Protein 9RSV (pdb70)

Secondary structure (DSSP, 8-state):
-EEEEEE-TT--SHHHHHHHHHHHTTSTTEEEEEEETTTTEEEEEES--HHHHHHHHHTT---EEEEEEE-/--SEEEEEE-S-TTT-EEEEEEETT-EEEEEETTEEEEEE--STT----BTTSSPPPTTEEEEE-

B-factor: mean 36.36, std 14.82, range [18.12, 111.5]

Nearest PDB structures (foldseek):
  6fp6-assembly1_B  TM=8.651E-01  e=2.743E-04  Homo sapiens
  6fp6-assembly8_P  TM=8.668E-01  e=2.743E-04  Homo sapiens
  1jk9-assembly1_B  TM=8.628E-01  e=3.340E-04  Saccharomyces cerevisiae
  2roe-assembly1_A  TM=8.712E-01  e=4.638E-04  Thermus thermophilus
  2rsq-assembly1_A  TM=8.308E-01  e=4.953E-04  Homo sapiens

InterPro domains:
  IPR006121 Heavy metal-associated domain, HMA [PF00403] (7-64)
  IPR006121 Heavy metal-associated domain, HMA [PS50846] (4-67)
  IPR036163 Heavy metal-associated domain superfamily [SSF55008] (3-64)
  IPR051863 Heavy metal-associated isoprenylated plant [PTHR45811] (4-96)

Sequence (136 aa):
QQKVVLKVPTMTDEKTKQKAIEAVADIYGIDSIAADLKDNKMTIIGDMDTVEIAKKLRKIGKIDIVSVGPAPARFCVYYDGHLPATRVLLMYVRIGTTATITARGHEFEVEAKDQNCKVILTNGKQAPDWLAAEPY

Foldseek 3Di:
DKKWKKQQQQPQDDVLQVVLCVLCVPFPFWDDWDADNPRSIIITDTPGDVVSSVVSNVVVHDMDTPDMDHD/DFQWKWKWQADDPVDIHTFDTHGAPDWDWTADPNDIFIFHNHDQVRDTAGPVRDDDPPRMDIHTD

Radius of gyration: 14.05 Å; Cα contacts (8 Å, |Δi|>4): 307; chains: 2; bounding box: 32×38×35 Å

Organism: Oryza sativa subsp. japonica (NCBI:txid39947)

Structure (mmCIF, N/CA/C/O backbone):
data_9RSV
#
_entry.id   9RSV
#
_cell.length_a   93.665
_cell.length_b   93.665
_cell.length_c   72.873
_cell.angle_alpha   90
_cell.angle_beta   90
_cell.angle_gamma   120
#
_symmetry.space_group_name_H-M   'P 61 2 2'
#
loop_
_entity.id
_entity.type
_entity.pdbx_description
1 polymer 'Os03g0111400 protein'
2 polymer 'AVR-Pia protein'
3 non-polymer 'SULFATE ION'
4 water water
#
loop_
_atom_site.group_PDB
_atom_site.id
_atom_site.type_symbol
_atom_site.label_atom_id
_atom_site.label_alt_id
_atom_site.label_comp_id
_atom_site.label_asym_id
_atom_site.label_entity_id
_atom_site.label_seq_id
_atom_site.pdbx_PDB_ins_code
_atom_site.Cartn_x
_atom_site.Cartn_y
_atom_site.Cartn_z
_atom_site.occupancy
_atom_site.B_iso_or_equiv
_atom_site.auth_seq_id
_atom_site.auth_comp_id
_atom_site.auth_asym_id
_atom_site.auth_atom_id
_atom_site.pdbx_PDB_model_num
ATOM 1 N N . GLN A 1 5 ? -6.39 35.809 -12.475 1 57.034 3 GLN A N 1
ATOM 2 C CA . GLN A 1 5 ? -6.78 35.992 -11.039 1 54.149 3 GLN A CA 1
ATOM 3 C C . GLN A 1 5 ? -8.259 35.631 -10.799 1 48.776 3 GLN A C 1
ATOM 4 O O . GLN A 1 5 ? -9.194 36.336 -11.262 1 45.168 3 GLN A O 1
ATOM 18 N N . GLN A 1 6 ? -8.473 34.55 -10.021 1 33.446 4 GLN A N 1
ATOM 19 C CA . GLN A 1 6 ? -9.777 33.966 -9.95 1 27.904 4 GLN A CA 1
ATOM 20 C C . GLN A 1 6 ? -10.166 33.664 -8.508 1 29.572 4 GLN A C 1
ATOM 21 O O . GLN A 1 6 ? -9.3 33.453 -7.628 1 28.006 4 GLN A O 1
ATOM 35 N N . LYS A 1 7 ? -11.478 33.624 -8.309 1 24.861 5 LYS A N 1
ATOM 36 C CA . LYS A 1 7 ? -12.055 33.135 -7.054 1 23.836 5 LYS A CA 1
ATOM 37 C C . LYS A 1 7 ? -12.776 31.811 -7.318 1 29.395 5 LYS A C 1
ATOM 38 O O . LYS A 1 7 ? -13.532 31.735 -8.276 1 28.9 5 LYS A O 1
ATOM 57 N N . VAL A 1 8 ? -12.378 30.769 -6.623 1 24.374 6 VAL A N 1
ATOM 58 C CA . VAL A 1 8 ? -12.927 29.434 -6.732 1 25.8 6 VAL A CA 1
ATOM 59 C C . VAL A 1 8 ? -13.655 29.081 -5.435 1 28.72 6 VAL A C 1
ATOM 60 O O . 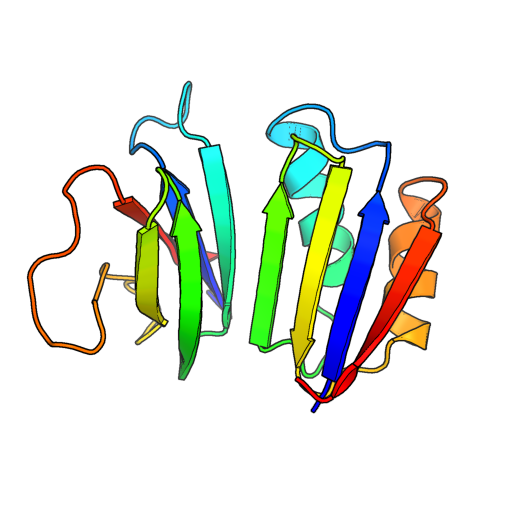VAL A 1 8 ? -13.031 29.073 -4.362 1 26.276 6 VAL A O 1
ATOM 73 N N . VAL A 1 9 ? -14.956 28.752 -5.547 1 27.498 7 VAL A N 1
ATOM 74 C CA . VAL A 1 9 ? -15.764 28.323 -4.41 1 25.187 7 VAL A CA 1
ATOM 75 C C . VAL A 1 9 ? -16.103 26.863 -4.558 1 29.666 7 VA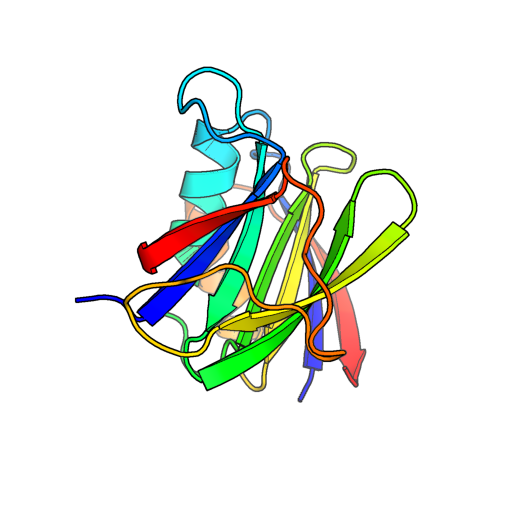L A C 1
ATOM 76 O O . VAL A 1 9 ? -16.587 26.458 -5.64 1 28.969 7 VAL A O 1
ATOM 89 N N . LEU A 1 10 ? -15.721 26.079 -3.547 1 26.511 8 LEU A N 1
ATOM 90 C CA . LEU A 1 10 ? -15.933 24.647 -3.514 1 23.972 8 LEU A CA 1
ATOM 91 C C . LEU A 1 10 ? -16.881 24.268 -2.375 1 31.61 8 LEU A C 1
ATOM 92 O O . LEU A 1 10 ? -16.99 24.956 -1.358 1 31.326 8 LEU A O 1
ATOM 108 N N . LYS A 1 11 ? -17.646 23.186 -2.577 1 27.075 9 LYS A N 1
ATOM 109 C CA . LYS A 1 11 ? -18.29 22.529 -1.439 1 28.331 9 LYS A CA 1
ATOM 110 C C . LYS A 1 11 ? -17.523 21.268 -1.13 1 28.784 9 LYS A C 1
ATOM 111 O O . LYS A 1 11 ? -17.249 20.481 -2.005 1 28.898 9 LYS A O 1
ATOM 130 N N . VAL A 1 12 ? -17.082 21.114 0.112 1 25.813 10 VAL A N 1
ATOM 131 C CA . VAL A 1 12 ? -16.166 20.049 0.497 1 26.203 10 VAL A CA 1
ATOM 132 C C . VAL A 1 12 ? -16.851 19.381 1.686 1 28.838 10 VAL A C 1
ATOM 133 O O . VAL A 1 12 ? -16.677 19.777 2.861 1 28.099 10 VAL A O 1
ATOM 146 N N . PRO A 1 13 ? -17.689 18.352 1.442 1 31.853 11 PRO A N 1
ATOM 147 C CA . PRO A 1 13 ? -18.561 17.87 2.51 1 32.714 11 PRO A CA 1
ATOM 148 C C . PRO A 1 13 ? -17.847 17.12 3.624 1 35.171 11 PRO A C 1
ATOM 149 O O . PRO A 1 13 ? -18.398 16.923 4.694 1 34.69 11 PRO A O 1
ATOM 160 N N . THR A 1 14 ? -16.59 16.744 3.427 1 32.743 12 THR A N 1
ATOM 161 C CA . THR A 1 14 ? -15.832 16.119 4.487 1 33.575 12 THR A CA 1
ATOM 162 C C . THR A 1 14 ? -15.391 17.114 5.548 1 31.98 12 THR A C 1
ATOM 163 O O . THR A 1 14 ? -14.945 16.7 6.613 1 31.226 12 THR A O 1
ATOM 174 N N . MET A 1 15 ? -15.523 18.43 5.305 1 31.115 13 MET A N 1
ATOM 175 C CA . MET A 1 15 ? -15.127 19.359 6.357 1 31.412 13 MET A CA 1
ATOM 176 C C . MET A 1 15 ? -16.258 19.423 7.384 1 30.507 13 MET A C 1
ATOM 177 O O . MET A 1 15 ? -17.206 20.167 7.155 1 31.953 13 MET A O 1
ATOM 191 N N . THR A 1 16 ? -16.061 18.747 8.527 1 28.134 14 THR A N 1
ATOM 192 C CA . THR A 1 16 ? -17.053 18.731 9.6 1 30.779 14 THR A CA 1
ATOM 193 C C . THR A 1 16 ? -16.519 19.218 10.935 1 32.043 14 THR A C 1
ATOM 194 O O . THR A 1 16 ? -17.311 19.447 11.862 1 32.567 14 THR A O 1
ATOM 205 N N . ASP A 1 17 ? -15.207 19.463 10.994 1 31.302 15 ASP A N 1
ATOM 206 C CA . ASP A 1 17 ? -14.61 19.93 12.242 1 33.532 15 ASP A CA 1
ATOM 207 C C . ASP A 1 17 ? -13.256 20.54 11.909 1 28.809 15 ASP A C 1
ATOM 208 O O . ASP A 1 17 ? -12.906 20.636 10.741 1 27.738 15 ASP A O 1
ATOM 217 N N . GLU A 1 18 ? -12.461 20.872 12.934 1 33.668 16 GLU A N 1
ATOM 218 C CA . GLU A 1 18 ? -11.229 21.608 12.663 1 33.472 16 GLU A CA 1
ATOM 219 C C . GLU A 1 18 ? -10.23 20.711 11.991 1 32.144 16 GLU A C 1
ATOM 220 O O . GLU A 1 18 ? -9.519 21.113 11.067 1 28.456 16 GLU A O 1
ATOM 232 N N . LYS A 1 19 ? -10.155 19.45 12.417 1 30.036 17 LYS A N 1
ATOM 233 C CA . LYS A 1 19 ? -9.191 18.549 11.836 1 32.763 17 LYS A CA 1
ATOM 234 C C . LYS A 1 19 ? -9.459 18.293 10.348 1 32.425 17 LYS A C 1
ATOM 235 O O . LYS A 1 19 ? -8.546 18.247 9.554 1 30.87 17 LYS A O 1
ATOM 254 N N . THR A 1 20 ? -10.715 18.06 9.992 1 30.509 18 THR A N 1
ATOM 255 C CA . THR A 1 20 ? -11.025 17.766 8.587 1 32.924 18 THR A CA 1
ATOM 256 C C . THR A 1 20 ? -10.992 19.01 7.698 1 27.52 18 THR A C 1
ATOM 257 O O . THR A 1 20 ? -10.69 18.891 6.511 1 29.117 18 THR A O 1
ATOM 268 N N . LYS A 1 21 ? -11.289 20.188 8.246 1 29.334 19 LYS A N 1
ATOM 269 C CA . LYS A 1 21 ? -11.04 21.449 7.549 1 29.82 19 LYS A CA 1
ATOM 270 C C . LYS A 1 21 ? -9.56 21.606 7.188 1 31.385 19 LYS A C 1
ATOM 271 O O . LYS A 1 21 ? -9.179 21.898 6.057 1 29.362 19 LYS A O 1
ATOM 290 N N . GLN A 1 22 ? -8.698 21.3 8.169 1 29.382 20 GLN A N 1
ATOM 291 C CA . GLN A 1 22 ? -7.264 21.433 7.961 1 29.067 20 GLN A CA 1
ATOM 292 C C . GLN A 1 22 ? -6.752 20.412 6.948 1 31.158 20 GLN A C 1
ATOM 293 O O . GLN A 1 22 ? -5.907 20.753 6.127 1 33.443 20 GLN A O 1
ATOM 307 N N . LYS A 1 23 ? -7.25 19.173 7.001 1 31.686 21 LYS A N 1
ATOM 308 C CA . LYS A 1 23 ? -6.858 18.176 6.016 1 35.955 21 LYS A CA 1
ATOM 309 C C . LYS A 1 23 ? -7.192 18.645 4.607 1 33.334 21 LYS A C 1
ATOM 310 O O . LYS A 1 23 ? -6.4 18.417 3.677 1 34.695 21 LYS A O 1
ATOM 329 N N . ALA A 1 24 ? -8.412 19.183 4.436 1 29.54 22 ALA A N 1
ATOM 330 C CA . ALA A 1 24 ? -8.826 19.661 3.12 1 27.788 22 ALA A CA 1
ATOM 331 C C . ALA A 1 24 ? -7.908 20.766 2.624 1 28.485 22 ALA A C 1
ATOM 332 O O . ALA A 1 24 ? -7.519 20.785 1.467 1 29.271 22 ALA A O 1
ATOM 339 N N . ILE A 1 25 ? -7.608 21.745 3.5 1 27.944 23 ILE A N 1
ATOM 340 C CA . ILE A 1 25 ? -6.729 22.831 3.114 1 30.126 23 ILE A CA 1
ATOM 341 C C . ILE A 1 25 ? -5.345 22.328 2.762 1 29.006 23 ILE A C 1
ATOM 342 O O . ILE A 1 25 ? -4.787 22.755 1.751 1 28.939 23 ILE A O 1
ATOM 358 N N . GLU A 1 26 ? -4.846 21.349 3.527 1 36.094 24 GLU A N 1
ATOM 359 C CA . GLU A 1 26 ? -3.498 20.824 3.277 1 37.276 24 GLU A CA 1
ATOM 360 C C . GLU A 1 26 ? -3.406 20.174 1.902 1 42.706 24 GLU A C 1
ATOM 361 O O . GLU A 1 26 ? -2.35 20.228 1.279 1 37.518 24 GLU A O 1
ATOM 373 N N . ALA A 1 27 ? -4.496 19.579 1.393 1 35.693 25 ALA A N 1
ATOM 374 C CA . ALA A 1 27 ? -4.459 18.939 0.095 1 37.408 25 ALA A CA 1
ATOM 375 C C . ALA A 1 27 ? -4.247 19.946 -1.026 1 33.17 25 ALA A C 1
ATOM 376 O O . ALA A 1 27 ? -3.809 19.574 -2.114 1 34.518 25 ALA A O 1
ATOM 383 N N . VAL A 1 28 ? -4.631 21.212 -0.819 1 30.198 26 VAL A N 1
ATOM 384 C CA . VAL A 1 28 ? -4.532 22.186 -1.882 1 29.631 26 VAL A CA 1
ATOM 385 C C . VAL A 1 28 ? -3.413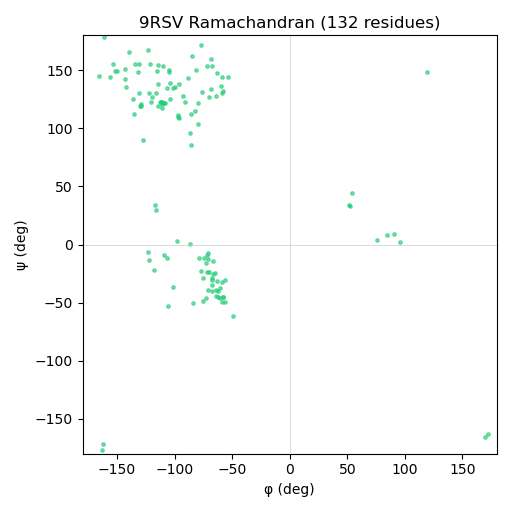 23.184 -1.568 1 26.534 26 VAL A C 1
ATOM 386 O O . VAL A 1 28 ? -3.019 23.953 -2.447 1 26.972 26 VAL A O 1
ATOM 399 N N . ALA A 1 29 ? -2.815 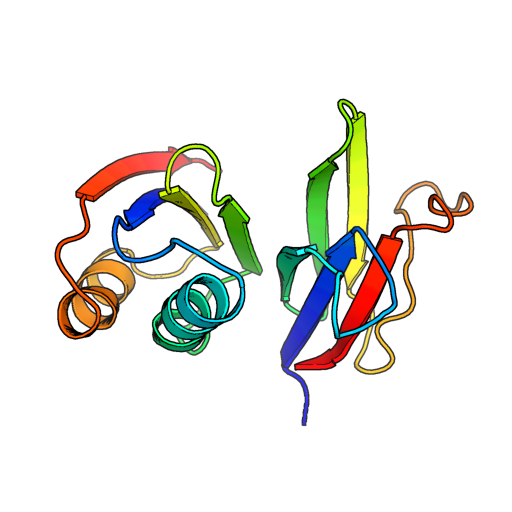23.182 -0.359 1 27.123 27 ALA A N 1
ATOM 400 C CA . ALA A 1 29 ? -1.977 24.352 -0.009 1 29.96 27 ALA A CA 1
ATOM 401 C C . ALA A 1 29 ? -0.629 24.444 -0.761 1 28.321 27 ALA A C 1
ATOM 402 O O . ALA A 1 29 ? -0.061 25.544 -0.819 1 30.969 27 ALA A O 1
ATOM 409 N N . ASP A 1 30 ? -0.244 23.411 -1.495 1 30.699 28 ASP A N 1
ATOM 410 C CA . ASP A 1 30 ? 0.947 23.478 -2.308 1 29.815 28 ASP A CA 1
ATOM 411 C C . ASP A 1 30 ? 0.735 23.792 -3.774 1 30.973 28 ASP A C 1
ATOM 412 O O . ASP A 1 30 ? 1.677 23.826 -4.55 1 29.372 28 ASP A O 1
ATOM 421 N N . ILE A 1 31 ? -0.488 24.034 -4.163 1 28.744 29 ILE A N 1
ATOM 422 C CA . ILE A 1 31 ? -0.792 24.363 -5.526 1 30.625 29 ILE A CA 1
ATOM 423 C C . ILE A 1 31 ? -0.249 25.741 -5.823 1 29.203 29 ILE A C 1
ATOM 424 O O . ILE A 1 31 ? -0.601 26.756 -5.189 1 25.747 29 ILE A O 1
ATOM 440 N N . TYR A 1 32 ? 0.554 25.833 -6.899 1 26.895 30 TYR A N 1
ATOM 441 C CA . TYR A 1 32 ? 1.101 27.123 -7.33 1 28.203 30 TYR A CA 1
ATOM 442 C C . TYR A 1 32 ? 0.02 28.137 -7.676 1 27.131 30 TYR A C 1
ATOM 443 O O . TYR A 1 32 ? -0.993 27.852 -8.354 1 28.552 30 TYR A O 1
ATOM 461 N N . GLY A 1 33 ? 0.252 29.342 -7.204 1 26.962 31 GLY A N 1
ATOM 462 C CA . GLY A 1 33 ? -0.46 30.566 -7.485 1 27.488 31 GLY A CA 1
ATOM 463 C C . GLY A 1 33 ? -1.636 30.866 -6.532 1 25.269 31 GLY A C 1
ATOM 464 O O . GLY A 1 33 ? -2.264 31.903 -6.688 1 27.442 31 GLY A O 1
ATOM 468 N N . ILE A 1 34 ? -1.777 30.1 -5.469 1 24.648 32 ILE A N 1
ATOM 469 C CA . ILE A 1 34 ? -2.801 30.399 -4.441 1 25.404 32 ILE A CA 1
ATOM 470 C C . ILE A 1 34 ? -2.341 31.573 -3.57 1 24.499 32 ILE A C 1
ATOM 471 O O . ILE A 1 34 ? -1.213 31.535 -3.067 1 28.517 32 ILE A O 1
ATOM 487 N N . ASP A 1 35 ? -3.222 32.527 -3.387 1 23.778 33 ASP A N 1
ATOM 488 C CA . ASP A 1 35 ? -2.995 33.602 -2.475 1 23.894 33 ASP A CA 1
ATOM 489 C C . ASP A 1 35 ? -3.746 33.414 -1.158 1 26.958 33 ASP A C 1
ATOM 490 O O . ASP A 1 35 ? -3.231 33.784 -0.092 1 27.304 33 ASP A O 1
ATOM 499 N N . SER A 1 36 ? -4.976 32.854 -1.189 1 21.68 34 SER A N 1
ATOM 500 C CA . SER A 1 36 ? -5.698 32.622 0.057 1 23.514 34 SER A CA 1
ATOM 501 C C . SER A 1 36 ? -6.618 31.42 -0.084 1 24.985 34 SER A C 1
ATOM 502 O O . SER A 1 36 ? -7.076 31.115 -1.19 1 24.408 34 SER A O 1
ATOM 510 N N . ILE A 1 37 ? -6.806 30.764 1.051 1 23.355 35 ILE A N 1
ATOM 511 C CA . ILE A 1 37 ? -7.702 29.612 1.147 1 22.609 35 ILE A CA 1
ATOM 512 C C . ILE A 1 37 ? -8.523 29.779 2.411 1 25.46 35 ILE A C 1
ATOM 513 O O . ILE A 1 37 ? -7.972 29.779 3.519 1 25.429 35 ILE A O 1
ATOM 529 N N . ALA A 1 38 ? -9.835 30.015 2.281 1 24.928 36 ALA A N 1
ATOM 530 C CA . ALA A 1 38 ? -10.728 30.133 3.387 1 24.646 36 ALA A CA 1
ATOM 531 C C . ALA A 1 38 ? -11.545 28.866 3.463 1 25.964 36 ALA A C 1
ATOM 532 O O . ALA A 1 38 ? -11.801 28.224 2.447 1 26.347 36 ALA A O 1
ATOM 539 N N . ALA A 1 39 ? -11.909 28.502 4.677 1 26.102 37 ALA A N 1
ATOM 540 C CA . ALA A 1 39 ? -12.796 27.358 4.841 1 28.082 37 ALA A CA 1
ATOM 541 C C . ALA A 1 39 ? -13.776 27.602 5.962 1 32.9 37 ALA A C 1
ATOM 542 O O . ALA A 1 39 ? -13.392 28.019 7.028 1 31.445 37 ALA A O 1
ATOM 549 N N . ASP A 1 40 ? -15.036 27.265 5.723 1 26.54 38 ASP A N 1
ATOM 550 C CA . ASP A 1 40 ? -16.066 27.476 6.713 1 27.201 38 ASP A CA 1
ATOM 551 C C . ASP A 1 40 ? -16.881 26.203 6.882 1 28.952 38 ASP A C 1
ATOM 552 O O . ASP A 1 40 ? -17.337 25.609 5.915 1 28.783 38 ASP A O 1
ATOM 561 N N . LEU A 1 41 ? -17.055 25.807 8.142 1 28.338 39 LEU A N 1
ATOM 562 C CA . LEU A 1 41 ? -17.798 24.592 8.44 1 30.177 39 LEU A CA 1
ATOM 563 C C . LEU A 1 41 ? -19.249 24.813 8.075 1 35.14 39 LEU A C 1
ATOM 564 O O . LEU A 1 41 ? -19.884 23.851 7.635 1 37.868 39 LEU A O 1
ATOM 580 N N . LYS A 1 42 ? -19.672 26.071 8.153 1 35.612 40 LYS A N 1
ATOM 581 C CA . LYS A 1 42 ? -21.076 26.413 8.053 1 52.46 40 LYS A CA 1
ATOM 582 C C . LYS A 1 42 ? -21.73 25.756 6.842 1 47.9 40 LYS A C 1
ATOM 583 O O . LYS A 1 42 ? -22.7 25.015 7.037 1 58.311 40 LYS A O 1
ATOM 602 N N . ASP A 1 43 ? -21.271 26.065 5.621 1 43.762 41 ASP A N 1
ATOM 603 C CA . ASP A 1 43 ? -21.83 25.459 4.411 1 42.99 41 ASP A CA 1
ATOM 604 C C . ASP A 1 43 ? -20.764 24.615 3.709 1 30.417 41 ASP A C 1
ATOM 605 O O . ASP A 1 43 ? -20.778 24.417 2.486 1 30.772 41 ASP A O 1
ATOM 614 N N . ASN A 1 44 ? -19.836 24.066 4.483 1 29.214 42 ASN A N 1
ATOM 615 C CA . ASN A 1 44 ? -18.781 23.192 3.985 1 29.328 42 ASN A CA 1
ATOM 616 C C . ASN A 1 44 ? -18.057 23.866 2.816 1 29.461 42 ASN A C 1
ATOM 617 O O . ASN A 1 44 ? -17.666 23.193 1.882 1 29.312 42 ASN A O 1
ATOM 628 N N . LYS A 1 45 ? -17.943 25.204 2.903 1 28.899 43 LYS A N 1
ATOM 629 C CA . LYS A 1 45 ? -17.445 26.044 1.827 1 29.222 43 LYS A CA 1
ATOM 630 C C . LYS A 1 45 ? -15.945 26.304 1.921 1 26.555 43 LYS A C 1
ATOM 631 O O . LYS A 1 45 ? -15.457 26.738 2.951 1 26.526 43 LYS A O 1
ATOM 650 N N . MET A 1 46 ? -15.247 26.037 0.828 1 25.339 44 MET A N 1
ATOM 651 C CA . MET A 1 46 ? -13.829 26.406 0.698 1 27.121 44 MET A CA 1
ATOM 652 C C . MET A 1 46 ? -13.714 27.41 -0.419 1 29.659 44 MET A C 1
ATOM 653 O O . MET A 1 46 ? -14.273 27.227 -1.518 1 26.441 44 MET A O 1
ATOM 667 N N . THR A 1 47 ? -13.023 28.515 -0.156 1 24.436 45 THR A N 1
ATOM 668 C CA . THR A 1 47 ? -12.862 29.578 -1.112 1 24.028 45 THR A CA 1
ATOM 669 C C . THR A 1 47 ? -11.366 29.777 -1.372 1 25.681 45 THR A C 1
ATOM 670 O O . THR A 1 47 ? -10.618 30.054 -0.44 1 23.265 45 THR A O 1
ATOM 681 N N . ILE A 1 48 ? -10.968 29.653 -2.657 1 23.662 46 ILE A N 1
ATOM 682 C CA . ILE A 1 48 ? -9.561 29.766 -3.026 1 26.247 46 ILE A CA 1
ATOM 683 C C . ILE A 1 48 ? -9.426 30.93 -3.991 1 27.612 46 ILE A C 1
ATOM 684 O O . ILE A 1 48 ? -10.144 31.049 -4.986 1 26.108 46 ILE A O 1
ATOM 700 N N . ILE A 1 49 ? -8.508 31.868 -3.681 1 22.568 47 ILE A N 1
ATOM 701 C CA . ILE A 1 49 ? -8.287 33.002 -4.54 1 25.253 47 ILE A CA 1
ATOM 702 C C . ILE A 1 49 ? -6.837 33.066 -4.984 1 28.508 47 ILE A C 1
ATOM 703 O O . ILE A 1 49 ? -5.963 32.789 -4.189 1 26.551 47 ILE A O 1
ATOM 719 N N . GLY A 1 50 ? -6.589 33.227 -6.279 1 25.621 48 GLY A N 1
ATOM 720 C CA . GLY A 1 50 ? -5.236 33.228 -6.762 1 26.316 48 GLY A CA 1
ATOM 721 C C . GLY A 1 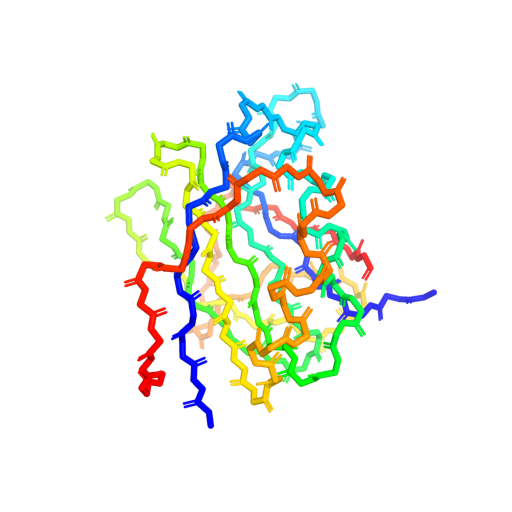50 ? -5.227 33.168 -8.282 1 26.672 48 GLY A C 1
ATOM 722 O O . GLY A 1 50 ? -6.29 33.321 -8.871 1 30.276 48 GLY A O 1
ATOM 726 N N . ASP A 1 51 ? -4.062 32.876 -8.804 1 31.47 49 ASP A N 1
ATOM 727 C CA . ASP A 1 51 ? -3.958 32.653 -10.261 1 32.056 49 ASP A CA 1
ATOM 728 C C . ASP A 1 51 ? -3.511 31.233 -10.529 1 36.085 49 ASP A C 1
ATOM 729 O O . ASP A 1 51 ? -2.822 30.994 -11.521 1 43.16 49 ASP A O 1
ATOM 738 N N . MET A 1 52 ? -3.954 30.314 -9.67 1 32.043 50 MET A N 1
ATOM 739 C CA . MET A 1 52 ? -3.732 28.898 -9.709 1 30.676 50 MET A CA 1
ATOM 740 C C . MET A 1 52 ? -4.633 28.268 -10.754 1 39.211 50 MET A C 1
ATOM 741 O O . MET A 1 52 ? -5.605 28.867 -11.18 1 36.616 50 MET A O 1
ATOM 755 N N . ASP A 1 53 ? -4.38 26.997 -10.981 1 35.156 51 ASP A N 1
ATOM 756 C CA . ASP A 1 53 ? -5.133 26.22 -11.958 1 39.642 51 ASP A CA 1
ATOM 757 C C . ASP A 1 53 ? -6.229 25.439 -11.246 1 35.085 51 ASP A C 1
ATOM 758 O O . ASP A 1 53 ? -5.973 24.527 -10.464 1 34.851 51 ASP A O 1
ATOM 767 N N . THR A 1 54 ? -7.491 25.824 -11.502 1 34.074 52 THR A N 1
ATOM 768 C CA . THR A 1 54 ? -8.602 25.183 -10.849 1 31.997 52 THR A CA 1
ATOM 769 C C . THR A 1 54 ? -8.623 23.692 -11.132 1 33.879 52 THR A C 1
ATOM 770 O O . THR A 1 54 ? -9.052 22.92 -10.317 1 33.675 52 THR A O 1
ATOM 781 N N . VAL A 1 55 ? -8.156 23.272 -12.328 1 33.282 53 VAL A N 1
ATOM 782 C CA . VAL A 1 55 ? -8.15 21.84 -12.571 1 38.078 53 VAL A CA 1
ATOM 783 C C . VAL A 1 55 ? -7.281 21.083 -11.57 1 34.153 53 VAL A C 1
ATOM 784 O O . VAL A 1 55 ? -7.627 19.968 -11.132 1 36.139 53 VAL A O 1
ATOM 797 N N . GLU A 1 56 ? -6.128 21.684 -11.185 1 36.579 54 GLU A N 1
ATOM 798 C CA . GLU A 1 56 ? -5.294 21.061 -10.154 1 32.239 54 GLU A CA 1
ATOM 799 C C . GLU A 1 56 ? -6.013 21.001 -8.79 1 31.866 54 GLU A C 1
ATOM 800 O O . GLU A 1 56 ? -5.918 20.044 -8.038 1 31.946 54 GLU A O 1
ATOM 812 N N . ILE A 1 57 ? -6.756 22.075 -8.467 1 33.029 55 ILE A N 1
ATOM 813 C CA . ILE A 1 57 ? -7.507 22.13 -7.217 1 31.57 55 ILE A CA 1
ATOM 814 C C . ILE A 1 57 ? -8.463 20.926 -7.14 1 33.771 55 ILE A C 1
ATOM 815 O O . ILE A 1 57 ? -8.491 20.235 -6.118 1 36.279 55 ILE A O 1
ATOM 831 N N . ALA A 1 58 ? -9.207 20.73 -8.236 1 37.406 56 ALA A N 1
ATOM 832 C CA . ALA A 1 58 ? -10.186 19.64 -8.29 1 38.431 56 ALA A CA 1
ATOM 833 C C . ALA A 1 58 ? -9.488 18.279 -8.165 1 34.817 56 ALA A C 1
ATOM 834 O O . ALA A 1 58 ? -9.851 17.502 -7.282 1 43.592 56 ALA A O 1
ATOM 841 N N . LYS A 1 59 ? -8.374 18.123 -8.911 1 36.055 57 LYS A N 1
ATOM 842 C CA . LYS A 1 59 ? -7.629 16.879 -8.907 1 42.703 57 LYS A CA 1
ATOM 843 C C . LYS A 1 59 ? -7.165 16.559 -7.488 1 44.706 57 LYS A C 1
ATOM 844 O O . LYS A 1 59 ? -7.396 15.468 -6.969 1 42.217 57 LYS A O 1
ATOM 863 N N . LYS A 1 60 ? -6.553 17.553 -6.817 1 38.522 58 LYS A N 1
ATOM 864 C CA . LYS A 1 60 ? -6.029 17.288 -5.494 1 38.792 58 LYS A CA 1
ATOM 865 C C . LYS A 1 60 ? -7.143 17.022 -4.486 1 38.288 58 LYS A C 1
ATOM 866 O O . LYS A 1 60 ? -6.931 16.28 -3.557 1 44.196 58 LYS A O 1
ATOM 885 N N . LEU A 1 61 ? -8.299 17.665 -4.588 1 40.705 59 LEU A N 1
ATOM 886 C CA . LEU A 1 61 ? -9.29 17.425 -3.554 1 37.421 59 LEU A CA 1
ATOM 887 C C . LEU A 1 61 ? -10.063 16.107 -3.727 1 47.325 59 LEU A C 1
ATOM 888 O O . LEU A 1 61 ? -10.694 15.64 -2.784 1 41.69 59 LEU A O 1
ATOM 904 N N . ARG A 1 62 ? -9.947 15.437 -4.871 1 66.253 60 ARG A N 1
ATOM 905 C CA . ARG A 1 62 ? -10.752 14.236 -5.076 1 60.958 60 ARG A CA 1
ATOM 906 C C . ARG A 1 62 ? -10.281 13.092 -4.178 1 64.826 60 ARG A C 1
ATOM 907 O O . ARG A 1 62 ? -11.094 12.272 -3.752 1 56.202 60 ARG A O 1
ATOM 928 N N . LYS A 1 63 ? -9.022 13.14 -3.744 1 55.55 61 LYS A N 1
ATOM 929 C CA . LYS A 1 63 ? -8.454 12.141 -2.866 1 58.809 61 LYS A CA 1
ATOM 930 C C . LYS A 1 63 ? -9.05 12.294 -1.469 1 59.408 61 LYS A C 1
ATOM 931 O O . LYS A 1 63 ? -9.07 11.36 -0.693 1 77.043 61 LYS A O 1
ATOM 950 N N . ILE A 1 64 ? -9.539 13.481 -1.146 1 51.87 62 ILE A N 1
ATOM 951 C CA . ILE A 1 64 ? -10.186 13.775 0.114 1 51.222 62 ILE A CA 1
ATOM 952 C C . ILE A 1 64 ? -11.595 13.186 0.124 1 55.801 62 ILE A C 1
ATOM 953 O O . ILE A 1 64 ? -12.033 12.606 1.112 1 62.526 62 ILE A O 1
ATOM 969 N N . GLY A 1 65 ? -12.358 13.442 -0.94 1 46.551 63 GLY A N 1
ATOM 970 C CA . GLY A 1 65 ? -13.768 13.116 -0.894 1 49.566 63 GLY A CA 1
ATOM 971 C C . GLY A 1 65 ? -14.451 13.664 -2.126 1 42.494 63 GLY A C 1
ATOM 972 O O . GLY A 1 65 ? -13.767 13.979 -3.083 1 46.711 63 GLY A O 1
ATOM 976 N N . LYS A 1 66 ? -15.776 13.762 -2.07 1 42.418 64 LYS A N 1
ATOM 977 C CA . LYS A 1 66 ? -16.568 14.197 -3.2 1 50.242 64 LYS A CA 1
ATOM 978 C C . LYS A 1 66 ? -16.838 15.677 -3.056 1 52.977 64 LYS A C 1
ATOM 979 O O . LYS A 1 66 ? -17.609 16.084 -2.214 1 66.534 64 LYS A O 1
ATOM 998 N N . ILE A 1 67 ? -16.198 16.46 -3.894 1 38.515 65 ILE A N 1
ATOM 999 C CA . ILE A 1 67 ? -16.296 17.896 -3.774 1 37.097 65 ILE A CA 1
ATOM 1000 C C . ILE A 1 67 ? -17.1 18.395 -4.959 1 38.389 65 ILE A C 1
ATOM 1001 O O . ILE A 1 67 ? -17.145 17.709 -6 1 37.428 65 ILE A O 1
ATOM 1017 N N . ASP A 1 68 ? -17.762 19.542 -4.782 1 30.721 66 ASP A N 1
ATOM 1018 C CA . ASP A 1 68 ? -18.429 20.227 -5.887 1 33.377 66 ASP A CA 1
ATOM 1019 C C . ASP A 1 68 ? -17.756 21.561 -6.169 1 33.149 66 ASP A C 1
ATOM 1020 O O . ASP A 1 68 ? -17.442 22.3 -5.238 1 29.184 66 ASP A O 1
ATOM 1029 N N . ILE A 1 69 ? -17.59 21.883 -7.462 1 30.641 67 ILE A N 1
ATOM 1030 C CA . ILE A 1 69 ? -17.221 23.236 -7.838 1 28.294 67 ILE A CA 1
ATOM 1031 C C . ILE A 1 69 ? -18.488 24.063 -7.862 1 33.675 67 ILE A C 1
ATOM 1032 O O . ILE A 1 69 ? -19.338 23.833 -8.71 1 34.685 67 ILE A O 1
ATOM 1048 N N . VAL A 1 70 ? -18.613 25.06 -6.982 1 26.858 68 VAL A N 1
ATOM 1049 C CA . VAL A 1 70 ? -19.762 25.919 -6.928 1 30.344 68 VAL A CA 1
ATOM 1050 C C . VAL A 1 70 ? -19.625 27.048 -7.929 1 32.542 68 VAL A C 1
ATOM 1051 O O . VAL A 1 70 ? -20.534 27.327 -8.701 1 30.291 68 VAL A O 1
ATOM 1064 N N . SER A 1 71 ? -18.502 27.756 -7.927 1 28.915 69 SER A N 1
ATOM 1065 C CA . SER A 1 71 ? -18.274 28.853 -8.814 1 26.151 69 SER A CA 1
ATOM 1066 C C . SER A 1 71 ? -16.781 29.006 -9.092 1 26.181 69 SER A C 1
ATOM 1067 O O . SER A 1 71 ? -15.893 28.739 -8.262 1 26.002 69 SER A O 1
ATOM 1075 N N . VAL A 1 72 ? -16.507 29.493 -10.273 1 24.916 70 VAL A N 1
ATOM 1076 C CA . VAL A 1 72 ? -15.22 29.968 -10.686 1 26.421 70 VAL A CA 1
ATOM 1077 C C . VAL A 1 72 ? -15.474 31.278 -11.441 1 33.509 70 VAL A C 1
ATOM 1078 O O . VAL A 1 72 ? -16.236 31.367 -12.426 1 26.844 70 VAL A O 1
ATOM 1091 N N . GLY A 1 73 ? -14.816 32.345 -11.016 1 29.737 71 GLY A N 1
ATOM 1092 C CA . GLY A 1 73 ? -14.985 33.611 -11.69 1 30.883 71 GLY A CA 1
ATOM 1093 C C . GLY A 1 73 ? -13.86 34.58 -11.372 1 42.261 71 GLY A C 1
ATOM 1094 O O . GLY A 1 73 ? -12.941 34.242 -10.633 1 33.2 71 GLY A O 1
ATOM 1098 N N . PRO A 1 74 ? -13.86 35.8 -11.948 1 44.131 72 PRO A N 1
ATOM 1099 C CA . PRO A 1 74 ? -12.901 36.812 -11.5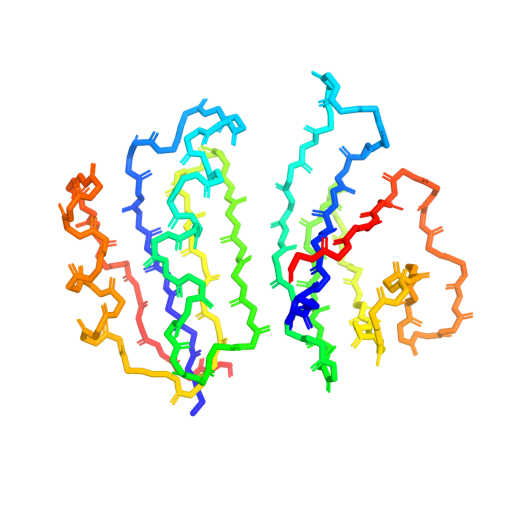59 1 41.778 72 PRO A CA 1
ATOM 1100 C C . PRO A 1 74 ? -12.952 37.006 -10.067 1 32.13 72 PRO A C 1
ATOM 1101 O O . PRO A 1 74 ? -14.01 37.035 -9.424 1 39.69 72 PRO A O 1
ATOM 1112 N N . ALA A 1 75 ? -11.756 37.262 -9.518 1 40.692 73 ALA A N 1
ATOM 1113 C CA . ALA A 1 75 ? -11.607 37.621 -8.111 1 44.725 73 ALA A CA 1
ATOM 1114 C C . ALA A 1 75 ? -12.246 38.995 -7.821 1 52.898 73 ALA A C 1
ATOM 1115 O O . ALA A 1 75 ? -12.147 39.896 -8.709 1 55.241 73 ALA A O 1
ATOM 1123 N N . PRO B 2 6 ? 9.96 25.715 6.563 1 67.284 21 PRO B N 1
ATOM 1124 C CA . PRO B 2 6 ? 9.753 27.158 6.717 1 62.988 21 PRO B CA 1
ATOM 1125 C C . PRO B 2 6 ? 8.476 27.635 6.012 1 52.427 21 PRO B C 1
ATOM 1126 O O . PRO B 2 6 ? 8.032 27.07 5.015 1 45.842 21 PRO B O 1
ATOM 1138 N N . ALA B 2 7 ? 7.94 28.761 6.489 1 41.028 22 ALA B N 1
ATOM 1139 C CA . ALA B 2 7 ? 6.506 29.025 6.3 1 36.236 22 ALA B CA 1
ATOM 1140 C C . ALA B 2 7 ? 6.23 29.589 4.919 1 32.962 22 ALA B C 1
ATOM 1141 O O . ALA B 2 7 ? 6.998 30.438 4.412 1 32.528 22 ALA B O 1
ATOM 1148 N N . ARG B 2 8 ? 5.003 29.286 4.395 1 29.763 23 ARG B N 1
ATOM 1149 C CA . ARG B 2 8 ? 4.526 29.88 3.158 1 26.589 23 ARG B CA 1
ATOM 1150 C C . ARG B 2 8 ? 3.246 30.723 3.348 1 25.219 23 ARG B C 1
ATOM 1151 O O . ARG B 2 8 ? 2.996 31.561 2.522 1 28.759 23 ARG B O 1
ATOM 1172 N N . PHE B 2 9 ? 2.522 30.44 4.433 1 25.294 24 PHE B N 1
ATOM 1173 C CA . PHE B 2 9 ? 1.26 31.09 4.76 1 25.251 24 PHE B CA 1
ATOM 1174 C C . PHE B 2 9 ? 1.258 31.572 6.197 1 22.51 24 PHE B C 1
ATOM 1175 O O . PHE B 2 9 ? 1.945 31.006 7.072 1 25.68 24 PHE B O 1
ATOM 1192 N N . CYS B 2 10 ? 0.432 32.579 6.414 1 22.067 25 CYS B N 1
ATOM 1193 C CA . CYS B 2 10 ? -0.053 32.851 7.764 1 23.259 25 CYS B CA 1
ATOM 1194 C C . CYS B 2 10 ? -1.459 32.294 7.831 1 24.456 25 CYS B C 1
ATOM 1195 O O . CYS B 2 10 ? -2.262 32.519 6.937 1 23.542 25 CYS B O 1
ATOM 1203 N N . VAL B 2 11 ? -1.702 31.607 8.921 1 22.742 26 VAL B N 1
ATOM 1204 C CA . VAL B 2 11 ? -2.959 30.96 9.194 1 22.801 26 VAL B CA 1
ATOM 1205 C C . VAL B 2 11 ? -3.669 31.725 10.29 1 23.534 26 VAL B C 1
ATOM 1206 O O . VAL B 2 11 ? -3.141 31.9 11.401 1 23.392 26 VAL B O 1
ATOM 1219 N N . TYR B 2 12 ? -4.875 32.189 9.959 1 22.229 27 TYR B N 1
ATOM 1220 C CA . TYR B 2 12 ? -5.664 33.005 10.866 1 22.428 27 TYR B CA 1
ATOM 1221 C C . TYR B 2 12 ? -6.809 32.232 11.507 1 23.369 27 TYR B C 1
ATOM 1222 O O . TYR B 2 12 ? -7.462 31.413 10.841 1 23.29 27 TYR B O 1
ATOM 1240 N N . TYR B 2 13 ? -7.013 32.477 12.797 1 21.907 28 TYR B N 1
ATOM 1241 C CA . TYR B 2 13 ? -7.996 31.822 13.617 1 22.181 28 TYR B CA 1
ATOM 1242 C C . TYR B 2 13 ? -8.8 32.823 14.417 1 23.955 28 TYR B C 1
ATOM 1243 O O . TYR B 2 13 ? -8.347 33.897 14.781 1 22.572 28 TYR B O 1
ATOM 1261 N N . ASP B 2 14 ? -10.055 32.478 14.659 1 23.55 29 ASP B N 1
ATOM 1262 C CA . ASP B 2 14 ? -10.884 33.051 15.693 1 21.91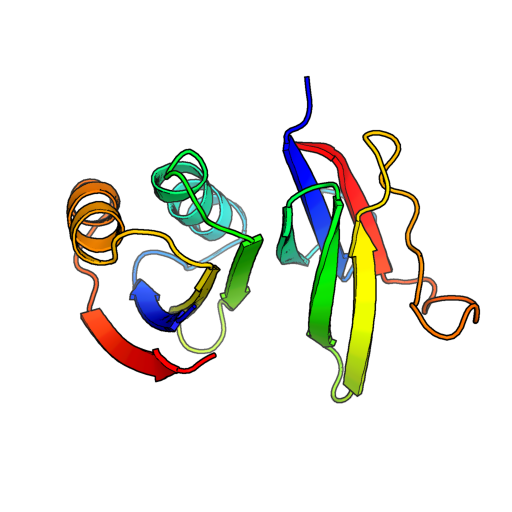5 29 ASP B CA 1
ATOM 1263 C C . ASP B 2 14 ? -10.638 32.273 16.987 1 24.048 29 ASP B C 1
ATOM 1264 O O . ASP B 2 14 ? -11.1 31.128 17.131 1 24.909 29 ASP B O 1
ATOM 1273 N N . GLY B 2 15 ? -9.751 32.817 17.819 1 26.599 30 GLY B N 1
ATOM 1274 C CA . GLY B 2 15 ? -9.389 32.188 19.076 1 25.805 30 GLY B CA 1
ATOM 1275 C C . GLY B 2 15 ? -7.91 31.87 19.095 1 27.419 30 GLY B C 1
ATOM 1276 O O . GLY B 2 15 ? -7.354 31.561 18.082 1 24.523 30 GLY B O 1
ATOM 1280 N N . HIS B 2 16 ? -7.284 31.91 20.281 1 23.721 31 HIS B N 1
ATOM 1281 C CA . HIS B 2 16 ? -5.855 31.599 20.42 1 23.685 31 HIS B CA 1
ATOM 1282 C C . HIS B 2 16 ? -5.573 30.252 21.06 1 25.952 31 HIS B C 1
ATOM 1283 O O . HIS B 2 16 ? -4.411 29.777 21.015 1 27.587 31 HIS B O 1
ATOM 1298 N N . LEU B 2 17 ? -6.586 29.612 21.64 1 25.896 32 LEU B N 1
ATOM 1299 C CA . LEU B 2 17 ? -6.35 28.333 22.336 1 30.113 32 LEU B CA 1
ATOM 1300 C C . LEU B 2 17 ? -6.543 27.193 21.366 1 30.965 32 LEU B C 1
ATOM 1301 O O . LEU B 2 17 ? -7.643 27.033 20.811 1 30.137 32 LEU B O 1
ATOM 1317 N N . PRO B 2 18 ? -5.522 26.34 21.18 1 30.383 33 PRO B N 1
ATOM 1318 C CA . PRO B 2 18 ? -5.581 25.317 20.152 1 31.57 33 PRO B CA 1
ATOM 1319 C C . PRO B 2 18 ? -6.796 24.417 20.311 1 30.151 33 PRO B C 1
ATOM 1320 O O . PRO B 2 18 ? -7.433 24.091 19.308 1 33.243 33 PRO B O 1
ATOM 1331 N N . ALA B 2 19 ? -7.246 24.21 21.558 1 34.832 34 ALA B N 1
ATOM 1332 C CA . ALA B 2 19 ? -8.371 23.307 21.795 1 39.126 34 ALA B CA 1
ATOM 1333 C C . ALA B 2 19 ? -9.683 23.838 21.233 1 40.059 34 ALA B C 1
ATOM 1334 O O . ALA B 2 19 ? -10.548 23.03 20.948 1 38.079 34 ALA B O 1
ATOM 1341 N N . THR B 2 20 ? -9.888 25.162 21.169 1 34.451 35 THR B N 1
ATOM 1342 C CA . THR B 2 20 ? -11.194 25.718 20.882 1 29.963 35 THR B CA 1
ATOM 1343 C C . THR B 2 20 ? -11.154 26.636 19.629 1 28.206 35 THR B C 1
ATOM 1344 O O . THR B 2 20 ? -12.221 27.098 19.229 1 31.627 35 THR B O 1
ATOM 1355 N N . ARG B 2 21 ? -9.976 27.03 19.129 1 27.992 36 ARG B N 1
ATOM 1356 C CA . ARG B 2 21 ? -9.902 28.06 18.078 1 26.103 36 ARG B CA 1
ATOM 1357 C C . ARG B 2 21 ? -10.504 27.49 16.794 1 27.896 36 ARG B C 1
ATOM 1358 O O . ARG B 2 21 ? -10.513 26.273 16.547 1 29.728 36 ARG B O 1
ATOM 1379 N N . VAL B 2 22 ? -10.992 28.422 16 1 25.76 37 VAL B N 1
ATOM 1380 C CA . VAL B 2 22 ? -11.62 28.101 14.719 1 25.712 37 VAL B CA 1
ATOM 1381 C C . VAL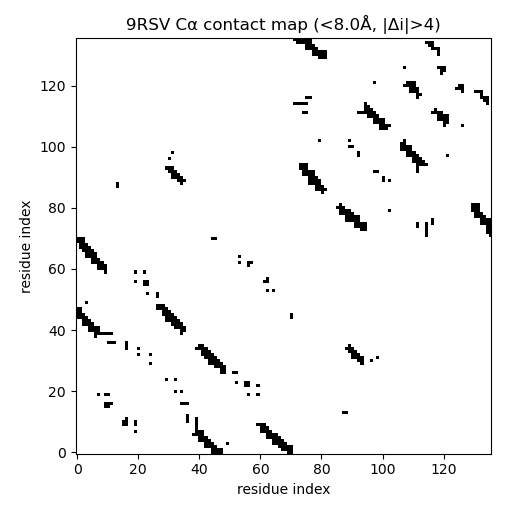 B 2 22 ? -10.778 28.676 13.596 1 22.762 37 VAL B C 1
ATOM 1382 O O . VAL B 2 22 ? -10.58 29.927 13.539 1 25.482 37 VAL B O 1
ATOM 1395 N N . LEU B 2 23 ? -10.285 27.811 12.734 1 23.245 38 LEU B N 1
ATOM 1396 C CA . LEU B 2 23 ? -9.471 28.246 11.613 1 25.235 38 LEU B CA 1
ATOM 1397 C C . LEU B 2 23 ? -10.314 29.017 10.606 1 27.023 38 LEU B C 1
ATOM 1398 O O . LEU B 2 23 ? -11.432 28.609 10.24 1 27.07 38 LEU B O 1
ATOM 1414 N N . LEU B 2 24 ? -9.797 30.156 10.16 1 24.611 39 LEU B N 1
ATOM 1415 C CA . LEU B 2 24 ? -10.516 31.033 9.275 1 22.344 39 LEU B CA 1
ATOM 1416 C C . LEU B 2 24 ? -9.956 30.948 7.856 1 25.697 39 LEU B C 1
ATOM 1417 O O . LEU B 2 24 ? -10.691 30.761 6.867 1 23.55 39 LEU B O 1
ATOM 1433 N N . MET B 2 25 ? -8.638 31.134 7.709 1 23.522 40 MET B N 1
ATOM 1434 C CA . MET B 2 25 ? -8.083 31.353 6.384 1 23.751 40 MET B CA 1
ATOM 1435 C C . MET B 2 25 ? -6.564 31.187 6.406 1 24.57 40 MET B C 1
ATOM 1436 O O . MET B 2 25 ? -5.916 31.555 7.369 1 26.716 40 MET B O 1
ATOM 1450 N N . TYR B 2 26 ? -6.042 30.662 5.316 1 21.696 41 TYR B N 1
ATOM 1451 C CA . TYR B 2 26 ? -4.621 30.69 5.039 1 23.853 41 TYR B CA 1
ATOM 1452 C C . TYR B 2 26 ? -4.386 31.827 4.076 1 26.689 41 TYR B C 1
ATOM 1453 O O . TYR B 2 26 ? -5.082 31.992 3.063 1 24.927 41 TYR B O 1
ATOM 1471 N N . VAL B 2 27 ? -3.352 32.627 4.314 1 24.757 42 VAL B N 1
ATOM 1472 C CA . VAL B 2 27 ? -3.013 33.782 3.506 1 23.436 42 VAL B CA 1
ATOM 1473 C C . VAL B 2 27 ? -1.548 33.696 3.141 1 25.632 42 VAL B C 1
ATOM 1474 O O . VAL B 2 27 ? -0.654 33.583 4.006 1 23.362 42 VAL B O 1
ATOM 1487 N N . ARG B 2 28 ? -1.286 33.66 1.832 1 22.779 43 ARG B N 1
ATOM 1488 C CA . ARG B 2 28 ? 0.089 33.547 1.385 1 24.683 43 ARG B CA 1
ATOM 1489 C C . ARG B 2 28 ? 0.964 34.712 1.889 1 23.857 43 ARG B C 1
ATOM 1490 O O . ARG B 2 28 ? 0.615 35.881 1.796 1 24.584 43 ARG B O 1
ATOM 1511 N N . ILE B 2 29 ? 2.131 34.353 2.467 1 25.021 44 ILE B N 1
ATOM 1512 C CA . ILE B 2 29 ? 3.011 35.407 2.948 1 28.757 44 ILE B CA 1
ATOM 1513 C C . ILE B 2 29 ? 3.381 36.348 1.803 1 26.329 44 ILE B C 1
ATOM 1514 O O . ILE B 2 29 ? 3.736 35.912 0.682 1 29.216 44 ILE B O 1
ATOM 1530 N N . GLY B 2 30 ? 3.266 37.652 2.054 1 27.49 45 GLY B N 1
ATOM 1531 C CA . GLY B 2 30 ? 3.479 38.67 1.059 1 31.412 45 GLY B CA 1
ATOM 1532 C C . GLY B 2 30 ? 2.197 39.162 0.378 1 32.538 45 GLY B C 1
ATOM 1533 O O . GLY B 2 30 ? 2.265 39.977 -0.525 1 34.576 45 GLY B O 1
ATOM 1537 N N . THR B 2 31 ? 1.045 38.659 0.791 1 26.34 46 THR B N 1
ATOM 1538 C CA . THR B 2 31 ? -0.242 39.114 0.294 1 27.865 46 THR B CA 1
ATOM 1539 C C . THR B 2 31 ? -1.173 39.597 1.396 1 29.438 46 THR B C 1
ATOM 1540 O O . THR B 2 31 ? -0.898 39.371 2.598 1 27.261 46 THR B O 1
ATOM 1551 N N . THR B 2 32 ? -2.264 40.27 0.966 1 27.535 47 THR B N 1
ATOM 1552 C CA . THR B 2 32 ? -3.309 40.721 1.828 1 27.642 47 THR B CA 1
ATOM 1553 C C . THR B 2 32 ? -4.59 39.959 1.454 1 30.235 47 THR B C 1
ATOM 1554 O O . THR B 2 32 ? -4.768 39.516 0.322 1 25.609 47 THR B O 1
ATOM 1565 N N . ALA B 2 33 ? -5.477 39.829 2.405 1 26.261 48 ALA B N 1
ATOM 1566 C CA . ALA B 2 33 ? -6.736 39.089 2.217 1 24.709 48 ALA B CA 1
ATOM 1567 C C . ALA B 2 33 ? -7.796 39.608 3.166 1 28.267 48 ALA B C 1
ATOM 1568 O O . ALA B 2 33 ? -7.471 40.151 4.223 1 26.841 48 ALA B O 1
ATOM 1575 N N . THR B 2 34 ? -9.068 39.428 2.802 1 25.473 49 THR B N 1
ATOM 1576 C CA . THR B 2 34 ? -10.11 39.953 3.631 1 23.972 49 THR B CA 1
ATOM 1577 C C . THR B 2 34 ? -10.78 38.761 4.276 1 24.953 49 THR B C 1
ATOM 1578 O O . THR B 2 34 ? -11.33 37.906 3.617 1 26.557 49 THR B O 1
ATOM 1589 N N . ILE B 2 35 ? -10.771 38.757 5.586 1 25.412 50 ILE B N 1
ATOM 1590 C CA . ILE B 2 35 ? -11.423 37.739 6.377 1 25.988 50 ILE B CA 1
ATOM 1591 C C . ILE B 2 35 ? -12.8 38.223 6.807 1 26.956 50 ILE B C 1
ATOM 1592 O O . ILE B 2 35 ? -12.943 39.351 7.227 1 28.346 50 ILE B O 1
ATOM 1608 N N . THR B 2 36 ? -13.83 37.348 6.745 1 25.77 51 THR B N 1
ATOM 1609 C CA . THR B 2 36 ? -15.127 37.688 7.268 1 26.294 51 THR B CA 1
ATOM 1610 C C . THR B 2 36 ? -15.348 36.828 8.499 1 28.391 51 THR B C 1
ATOM 1611 O O . THR B 2 36 ? -15.26 35.621 8.391 1 32.68 51 THR B O 1
ATOM 1622 N N . ALA B 2 37 ? -15.557 37.465 9.626 1 28.421 52 ALA B N 1
ATOM 1623 C CA . ALA B 2 37 ? -15.746 36.769 10.901 1 28.331 52 ALA B CA 1
ATOM 1624 C C . ALA B 2 37 ? -16.516 37.684 11.807 1 26.874 52 ALA B C 1
ATOM 1625 O O . ALA B 2 37 ? -16.329 38.913 11.809 1 29.48 52 ALA B O 1
ATOM 1632 N N . ARG B 2 38 ? -17.385 37.062 12.613 1 30.845 53 ARG B N 1
ATOM 1633 C CA . ARG B 2 38 ? -18.206 37.772 13.57 1 31.078 53 ARG B CA 1
ATOM 1634 C C . ARG B 2 38 ? -19.002 38.935 12.956 1 28.601 53 ARG B C 1
ATOM 1635 O O . ARG B 2 38 ? -19.203 39.957 13.6 1 30.043 53 ARG B O 1
ATOM 1656 N N . GLY B 2 39 ? -19.397 38.755 11.703 1 33.308 54 GLY B N 1
ATOM 1657 C CA . GLY B 2 39 ? -20.275 39.738 11.093 1 37.072 54 GLY B CA 1
ATOM 1658 C C . GLY B 2 39 ? -19.534 40.925 10.499 1 35.827 54 GLY B C 1
ATOM 1659 O O . GLY B 2 39 ? -20.158 41.869 10.009 1 33.638 54 GLY B O 1
ATOM 1663 N N . HIS B 2 40 ? -18.198 40.873 10.436 1 30.13 55 HIS B N 1
ATOM 1664 C CA . HIS B 2 40 ? -17.439 42.018 9.979 1 28.349 55 HIS B CA 1
ATOM 1665 C C . HIS B 2 40 ? -16.297 41.506 9.097 1 28.584 55 HIS B C 1
ATOM 1666 O O . HIS B 2 40 ? -16.026 40.318 9.003 1 28.871 55 HIS B O 1
ATOM 1681 N N . GLU B 2 41 ? -15.703 42.443 8.368 1 27.027 56 GLU B N 1
ATOM 1682 C CA . GLU B 2 41 ? -14.584 42.212 7.49 1 28.308 56 GLU B CA 1
ATOM 1683 C C . GLU B 2 41 ? -13.292 42.758 8.072 1 27.474 56 GLU B C 1
ATOM 1684 O O . GLU B 2 41 ? -13.253 43.907 8.522 1 28.732 56 GLU B O 1
ATOM 1696 N N . PHE B 2 42 ? -12.246 41.935 7.991 1 27.428 57 PHE B N 1
ATOM 1697 C CA . PHE B 2 42 ? -10.925 42.335 8.451 1 26.446 57 PHE B CA 1
ATOM 1698 C C . PHE B 2 42 ? -9.923 42.05 7.373 1 26.039 57 PHE B C 1
ATOM 1699 O O . PHE B 2 42 ? -9.728 40.926 6.978 1 26.127 57 PHE B O 1
ATOM 1716 N N . GLU B 2 43 ? -9.268 43.086 6.912 1 23.614 58 GLU B N 1
ATOM 1717 C CA . GLU B 2 43 ? -8.277 42.977 5.868 1 24.306 58 GLU B CA 1
ATOM 1718 C C . GLU B 2 43 ? -6.882 42.915 6.483 1 27.1 58 GLU B C 1
ATOM 1719 O O . GLU B 2 43 ? -6.491 43.861 7.144 1 26.793 58 GLU B O 1
ATOM 1731 N N . VAL B 2 44 ? -6.287 41.717 6.384 1 25.306 59 VAL B N 1
ATOM 1732 C CA . VAL B 2 44 ? -4.993 41.408 7.013 1 27.963 59 VAL B CA 1
ATOM 1733 C C . VAL B 2 44 ? -3.906 41.387 5.97 1 30.214 59 VAL B C 1
ATOM 1734 O O . VAL B 2 44 ? -4.118 41.058 4.822 1 26.801 59 VAL B O 1
ATOM 1747 N N . GLU B 2 45 ? -2.697 41.735 6.417 1 26.181 60 GLU B N 1
ATOM 1748 C CA . GLU B 2 45 ? -1.484 41.605 5.645 1 26.025 60 GLU B CA 1
ATOM 1749 C C . GLU B 2 45 ? -0.608 40.516 6.259 1 26.501 60 GLU B C 1
ATOM 1750 O O . GLU B 2 45 ? -0.221 40.635 7.418 1 25.011 60 GLU B O 1
ATOM 1762 N N . ALA B 2 46 ? -0.346 39.445 5.502 1 25.413 61 ALA B N 1
ATOM 1763 C CA . ALA B 2 46 ? 0.526 38.368 5.906 1 23.703 61 ALA B CA 1
ATOM 1764 C C . ALA B 2 46 ? 1.938 38.795 5.536 1 25.375 61 ALA B C 1
ATOM 1765 O O . ALA B 2 46 ? 2.387 38.608 4.429 1 27.981 61 ALA B O 1
ATOM 1772 N N . LYS B 2 47 ? 2.569 39.532 6.429 1 25.556 62 LYS B N 1
ATOM 1773 C CA . LYS B 2 47 ? 3.799 40.227 6.11 1 26.574 62 LYS B CA 1
ATOM 1774 C C . LYS B 2 47 ? 5.017 39.325 5.965 1 29.012 62 LYS B C 1
ATOM 1775 O O . LYS B 2 47 ? 5.794 39.556 5.033 1 28.752 62 LYS B O 1
ATOM 1794 N N . ASP B 2 48 ? 5.248 38.383 6.879 1 26.282 63 ASP B N 1
ATOM 1795 C CA . ASP B 2 48 ? 6.436 37.582 6.966 1 26.278 63 ASP B CA 1
ATOM 1796 C C . ASP B 2 48 ? 6.147 36.407 7.83 1 28.296 63 ASP B C 1
ATOM 1797 O O . ASP B 2 48 ? 5.037 36.281 8.317 1 27.464 63 ASP B O 1
ATOM 1806 N N . GLN B 2 49 ? 7.176 35.587 8.066 1 28.675 64 GLN B N 1
ATOM 1807 C CA . GLN B 2 49 ? 7.008 34.332 8.759 1 28.463 64 GLN B CA 1
ATOM 1808 C C . GLN B 2 49 ? 6.712 34.499 10.25 1 24.662 64 GLN B C 1
ATOM 1809 O O . GLN B 2 49 ? 6.401 33.537 10.909 1 29.009 64 GLN B O 1
ATOM 1823 N N . ASN B 2 50 ? 6.788 35.708 10.788 1 25.164 65 ASN B N 1
ATOM 1824 C CA . ASN B 2 50 ? 6.361 35.926 12.174 1 25.174 65 ASN B CA 1
ATOM 1825 C C . ASN B 2 50 ? 4.829 35.973 12.295 1 24.595 65 ASN B C 1
ATOM 1826 O O . ASN B 2 50 ? 4.273 35.771 13.365 1 25.354 65 ASN B O 1
ATOM 1837 N N . CYS B 2 51 ? 4.146 36.288 11.179 1 24.218 66 CYS B N 1
ATOM 1838 C CA . CYS B 2 51 ? 2.682 36.216 11.166 1 23.794 66 CYS B CA 1
ATOM 1839 C C . CYS B 2 51 ? 2.067 37.034 12.31 1 24.094 66 CYS B C 1
ATOM 1840 O O . CYS B 2 51 ? 1.101 36.655 12.968 1 24.68 66 CYS B O 1
ATOM 1848 N N . LYS B 2 52 ? 2.577 38.245 12.521 1 21.584 67 LYS B N 1
ATOM 1849 C CA . LYS B 2 52 ? 1.879 39.173 13.363 1 22.757 67 LYS B CA 1
ATOM 1850 C C . LYS B 2 52 ? 0.53 39.489 12.725 1 22.093 67 LYS B C 1
ATOM 1851 O O . LYS B 2 52 ? 0.462 39.473 11.471 1 23.665 67 LYS B O 1
ATOM 1870 N N . VAL B 2 53 ? -0.454 39.735 13.546 1 23.998 68 VAL B N 1
ATOM 1871 C CA . VAL B 2 53 ? -1.798 40.051 13.063 1 23.984 68 VAL B CA 1
ATOM 1872 C C . VAL B 2 53 ? -1.852 41.55 12.79 1 25.994 68 VAL B C 1
ATOM 1873 O O . VAL B 2 53 ? -1.673 42.37 13.68 1 26.499 68 VAL B O 1
ATOM 1886 N N . ILE B 2 54 ? -1.976 41.871 11.513 1 23.683 69 ILE B N 1
ATOM 1887 C CA . ILE B 2 54 ? -1.83 43.239 11.022 1 27.983 69 ILE B CA 1
ATOM 1888 C C . ILE B 2 54 ? -3.015 43.625 10.153 1 27.208 69 ILE B C 1
ATOM 1889 O O . ILE B 2 54 ? -3.236 42.947 9.137 1 28.773 69 ILE B O 1
ATOM 1905 N N . LEU B 2 55 ? -3.747 44.648 10.551 1 26.612 70 LEU B N 1
ATOM 1906 C CA . LEU B 2 55 ? -4.829 45.147 9.691 1 26.854 70 LEU B CA 1
ATOM 1907 C C . LEU B 2 55 ? -4.235 46.178 8.749 1 26.837 70 LEU B C 1
ATOM 1908 O O . LEU B 2 55 ? -3.323 46.918 9.112 1 26.729 70 LEU B O 1
ATOM 1924 N N . THR B 2 56 ? -4.734 46.189 7.508 1 25.607 71 THR B N 1
ATOM 1925 C CA . THR B 2 56 ? -4.209 47.106 6.51 1 25.444 71 THR B CA 1
ATOM 1926 C C . THR B 2 56 ? -4.511 48.584 6.827 1 26.741 71 THR B C 1
ATOM 1927 O O . THR B 2 56 ? -3.863 49.452 6.247 1 31.916 71 THR B O 1
ATOM 1938 N N . ASN B 2 57 ? -5.402 48.883 7.735 1 26.174 72 ASN B N 1
ATOM 1939 C CA . ASN B 2 57 ? -5.64 50.272 8.135 1 28.777 72 ASN B CA 1
ATOM 1940 C C . ASN B 2 57 ? -4.699 50.717 9.242 1 33.939 72 ASN B C 1
ATOM 1941 O O . ASN B 2 57 ? -4.834 51.805 9.761 1 34.123 72 ASN B O 1
ATOM 1952 N N . GLY B 2 58 ? -3.815 49.841 9.673 1 34.06 73 GLY B N 1
ATOM 1953 C CA . GLY B 2 58 ? -2.853 50.134 10.712 1 36.44 73 GLY B CA 1
ATOM 1954 C C . GLY B 2 58 ? -3.487 50.144 12.102 1 39.042 73 GLY B C 1
ATOM 1955 O O . GLY B 2 58 ? -2.832 50.504 13.068 1 38.153 73 GLY B O 1
ATOM 1959 N N . LYS B 2 59 ? -4.737 49.821 12.231 1 30.1 74 LYS B N 1
ATOM 1960 C CA . LYS B 2 59 ? -5.387 49.749 13.531 1 28.726 74 LYS B CA 1
ATOM 1961 C C . LYS B 2 59 ? -5.163 48.391 14.175 1 29.581 74 LYS B C 1
ATOM 1962 O O . LYS B 2 59 ? -4.931 47.376 13.493 1 29.592 74 LYS B O 1
ATOM 1981 N N . GLN B 2 60 ? -5.41 48.404 15.513 1 31.515 75 GLN B N 1
ATOM 1982 C CA . GLN B 2 60 ? -5.316 47.191 16.287 1 32.054 75 GLN B CA 1
ATOM 1983 C C . GLN B 2 60 ? -6.359 46.215 15.807 1 30.44 75 GLN B C 1
ATOM 1984 O O . GLN B 2 60 ? -7.518 46.534 15.787 1 31.768 75 GLN B O 1
ATOM 1998 N N . ALA B 2 61 ? -5.972 44.981 15.485 1 28.986 76 ALA B N 1
ATOM 1999 C CA . ALA B 2 61 ? -6.926 43.942 15.161 1 24.385 76 ALA B CA 1
ATOM 2000 C C . ALA B 2 61 ? -7.727 43.561 16.402 1 25.106 76 ALA B C 1
ATOM 2001 O O . ALA B 2 61 ? -7.289 43.822 17.524 1 30.188 76 ALA B O 1
ATOM 2008 N N . PRO B 2 62 ? -8.918 42.947 16.315 1 27.002 77 PRO B N 1
ATOM 2009 C CA . PRO B 2 62 ? -9.641 42.438 17.475 1 26.703 77 PRO B CA 1
ATOM 2010 C C . PRO B 2 62 ? -8.798 41.411 18.21 1 26.953 77 PRO B C 1
ATOM 2011 O O . PRO B 2 62 ? -8.068 40.664 17.576 1 25.538 77 PRO B O 1
ATOM 2022 N N . ASP B 2 63 ? -8.891 41.395 19.55 1 25.862 78 ASP B N 1
ATOM 2023 C CA . ASP B 2 63 ? -7.947 40.575 20.276 1 24.469 78 ASP B CA 1
ATOM 2024 C C . ASP B 2 63 ? -8.128 39.106 19.994 1 24.296 78 ASP B C 1
ATOM 2025 O O . ASP B 2 63 ? -7.201 38.33 20.219 1 26.821 78 ASP B O 1
ATOM 2034 N N . TRP B 2 64 ? -9.328 38.668 19.586 1 23.55 79 TRP B N 1
ATOM 2035 C CA . TRP B 2 64 ? -9.579 37.263 19.328 1 24.689 79 TRP B CA 1
ATOM 2036 C C . TRP B 2 64 ? -8.923 36.719 18.05 1 22.653 79 TRP B C 1
ATOM 2037 O O . TRP B 2 64 ? -8.898 35.487 17.861 1 22.885 79 TRP B O 1
ATOM 2058 N N . LEU B 2 65 ? -8.493 37.615 17.171 1 22.004 80 LEU B N 1
ATOM 2059 C CA . LEU B 2 65 ? -7.905 37.194 15.905 1 23.307 80 LEU B CA 1
ATOM 2060 C C . LEU B 2 65 ? -6.449 36.786 16.165 1 23.928 80 LEU B C 1
ATOM 2061 O O . LEU B 2 65 ? -5.655 37.587 16.648 1 26.273 80 LEU B O 1
ATOM 2077 N N . ALA B 2 66 ? -6.131 35.551 15.829 1 21.981 81 ALA B N 1
ATOM 2078 C CA . ALA B 2 66 ? -4.822 34.964 16.037 1 23.28 81 ALA B CA 1
ATOM 2079 C C . ALA B 2 66 ? -4.247 34.509 14.711 1 24.277 81 ALA B C 1
ATOM 2080 O O . ALA B 2 66 ? -4.983 34.181 13.766 1 23.621 81 ALA B O 1
ATOM 2087 N N . ALA B 2 67 ? -2.914 34.424 14.632 1 22.943 82 ALA B N 1
ATOM 2088 C CA . ALA B 2 67 ? -2.274 33.914 13.458 1 22.729 82 ALA B CA 1
ATOM 2089 C C . ALA B 2 67 ? -1.058 33.097 13.855 1 26.292 82 ALA B C 1
ATOM 2090 O O . ALA B 2 67 ? -0.464 33.332 14.907 1 28.124 82 ALA B O 1
ATOM 2097 N N . GLU B 2 68 ? -0.766 32.124 13.001 1 23.739 83 GLU B N 1
ATOM 2098 C CA . GLU B 2 68 ? 0.372 31.229 13.149 1 29.788 83 GLU B CA 1
ATOM 2099 C C . GLU B 2 68 ? 0.891 30.974 11.745 1 26.914 83 GLU B C 1
ATOM 2100 O O . GLU B 2 68 ? 0.105 30.744 10.813 1 26.425 83 GLU B O 1
ATOM 2112 N N . PRO B 2 69 ? 2.196 30.883 11.573 1 26.311 84 PRO B N 1
ATOM 2113 C CA . PRO B 2 69 ? 2.76 30.489 10.287 1 23.163 84 PRO B CA 1
ATOM 2114 C C . PRO B 2 69 ? 2.517 29.011 10.01 1 25.926 84 PRO B C 1
ATOM 2115 O O . PRO B 2 69 ? 2.448 28.197 10.91 1 26.233 84 PRO B O 1
ATOM 2126 N N . TYR B 2 70 ? 2.482 28.687 8.718 1 27.616 85 TYR B N 1
ATOM 2127 C CA . TYR B 2 70 ? 2.419 27.308 8.226 1 29.83 85 TYR B CA 1
ATOM 2128 C C . TYR B 2 70 ? 3.284 27.221 6.955 1 31.173 85 TYR B C 1
ATOM 2129 O O . TYR B 2 70 ? 3.217 28.068 6.075 1 28.5 85 TYR B O 1
#

Solvent-accessible surface area: 7684 Å² total; per-residue (Å²): 119,65,82,0,10,1,76,0,60,51,1,97,68,58,138,42,2,40,99,0,0,74,33,0,2,112,3,188,14,4,27,6,0,24,6,76,59,175,88,31,93,0,24,0,55,0,100,10,71,21,113,56,0,24,135,84,0,127,161,56,18,154,4,81,88,94,50,66,23,124,88,182,30,111,2,0,4,0,19,29,19,113,110,96,93,98,44,67,5,27,16,1,0,102,39,61,19,74,13,65,2,96,11,145,70,120,130,30,79,0,58,0,111,42,111,109,4,144,43,41,19,64,95,71,143,158,10,34,124,46,5,8,28,75,58,110